Protein AF-A0A5M4AK27-F1 (afdb_monomer_lite)

pLDDT: mean 95.65, std 6.34, range [60.72, 98.75]

Secondary structure (DSSP, 8-state):
-------HHHHHHHHHHHHHHHHHT-HHHHHHHHHHHHHHHHHHHH-GGGSPP-

Radius of gyration: 12.73 Å; chains: 1; bounding box: 24×25×32 Å

Structure (mmCIF, N/CA/C/O backbone):
data_AF-A0A5M4AK27-F1
#
_entry.id   AF-A0A5M4AK27-F1
#
loop_
_atom_site.group_PDB
_atom_site.id
_atom_site.type_symbol
_atom_site.label_atom_id
_atom_site.label_alt_id
_atom_site.label_comp_id
_atom_site.label_asym_id
_atom_site.label_entity_id
_atom_site.label_seq_id
_atom_site.pdbx_PDB_ins_code
_atom_site.Cartn_x
_atom_site.Cartn_y
_atom_site.Cartn_z
_atom_site.occupancy
_atom_site.B_iso_or_equiv
_atom_site.auth_seq_id
_atom_site.auth_comp_id
_atom_site.auth_asym_id
_atom_site.auth_atom_id
_atom_site.pdbx_PDB_model_num
ATOM 1 N N . MET A 1 1 ? -5.596 -6.902 16.500 1.00 78.44 1 MET A N 1
ATOM 2 C CA . MET A 1 1 ? -5.283 -5.846 15.530 1.00 78.44 1 MET A CA 1
ATOM 3 C C . MET A 1 1 ? -6.583 -5.168 15.187 1.00 78.44 1 MET A C 1
ATOM 5 O O . MET A 1 1 ? -7.577 -5.863 14.986 1.00 78.44 1 MET A O 1
ATOM 9 N N . ALA A 1 2 ? -6.606 -3.847 15.247 1.00 89.69 2 ALA A N 1
ATOM 10 C CA . ALA A 1 2 ? -7.723 -3.059 14.776 1.00 89.69 2 ALA A CA 1
ATOM 11 C C . ALA A 1 2 ? -7.891 -3.278 13.270 1.00 89.69 2 ALA A C 1
ATOM 13 O O . ALA A 1 2 ? -6.917 -3.428 12.532 1.00 89.69 2 ALA A O 1
ATOM 14 N N . GLU A 1 3 ? -9.137 -3.311 12.819 1.00 93.81 3 GLU A N 1
ATOM 15 C CA . GLU A 1 3 ? -9.448 -3.413 11.398 1.00 93.81 3 GLU A CA 1
ATOM 16 C C . GLU A 1 3 ? -9.536 -2.010 10.793 1.00 93.81 3 GLU A C 1
ATOM 18 O O . GLU A 1 3 ? -10.225 -1.140 11.332 1.00 93.81 3 GLU A O 1
ATOM 23 N N . TYR A 1 4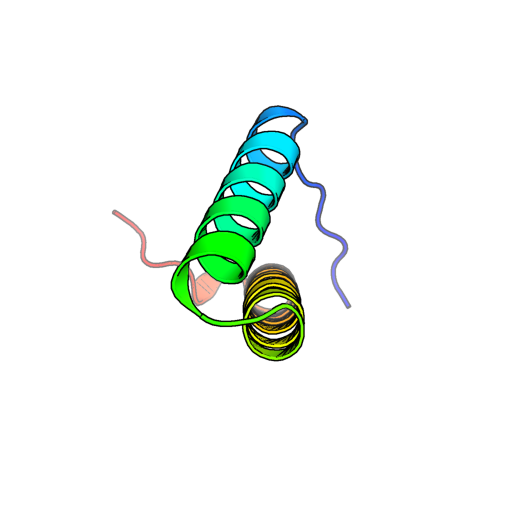 ? -8.894 -1.798 9.642 1.00 96.06 4 TYR A N 1
ATOM 24 C CA . TYR A 1 4 ? -9.097 -0.608 8.817 1.00 96.06 4 TYR A CA 1
ATOM 25 C C . TYR A 1 4 ? -9.737 -0.968 7.479 1.00 96.06 4 TYR A C 1
ATOM 27 O O . TYR A 1 4 ? -9.693 -2.107 7.014 1.00 96.06 4 TYR A O 1
ATOM 35 N N . LYS A 1 5 ? -10.363 0.028 6.853 1.00 96.94 5 LYS A N 1
ATOM 36 C CA . LYS A 1 5 ? -10.956 -0.099 5.522 1.00 96.94 5 LYS A CA 1
ATOM 37 C C . LYS A 1 5 ? -10.431 1.010 4.636 1.00 96.94 5 LYS A C 1
ATOM 39 O O . LYS A 1 5 ? -10.385 2.168 5.043 1.00 96.94 5 LYS A O 1
ATOM 44 N N . LEU A 1 6 ? -10.082 0.645 3.412 1.00 97.69 6 LEU A N 1
ATOM 45 C CA . LEU A 1 6 ? -9.721 1.596 2.376 1.00 97.69 6 LEU A CA 1
ATOM 46 C C . LEU A 1 6 ? -10.974 1.989 1.599 1.00 97.69 6 LEU A C 1
ATOM 48 O O . LEU A 1 6 ? -11.840 1.161 1.315 1.00 97.69 6 LEU A O 1
ATOM 52 N N . THR A 1 7 ? -11.074 3.269 1.258 1.00 98.44 7 THR A N 1
ATOM 53 C CA . THR A 1 7 ? -12.071 3.721 0.285 1.00 98.44 7 THR A CA 1
ATOM 54 C C . THR A 1 7 ? -11.641 3.289 -1.115 1.00 98.44 7 THR A C 1
ATOM 56 O O . THR A 1 7 ? -10.451 3.092 -1.358 1.00 98.44 7 THR A O 1
ATOM 59 N N . ASN A 1 8 ? -12.578 3.209 -2.062 1.00 98.44 8 ASN A N 1
ATOM 60 C CA . ASN A 1 8 ? -12.243 2.892 -3.457 1.00 98.44 8 ASN A CA 1
ATOM 61 C C . ASN A 1 8 ? -11.173 3.842 -4.018 1.00 98.44 8 ASN A C 1
ATOM 63 O O . ASN A 1 8 ? -10.239 3.393 -4.667 1.00 98.44 8 ASN A O 1
ATOM 67 N N . LYS A 1 9 ? -11.253 5.134 -3.675 1.00 98.50 9 LYS A N 1
ATOM 68 C CA . LYS A 1 9 ? -10.256 6.124 -4.086 1.00 98.50 9 LYS A CA 1
ATOM 69 C C . LYS A 1 9 ? -8.867 5.836 -3.506 1.00 98.50 9 LYS A C 1
ATOM 71 O O . LYS A 1 9 ? -7.888 5.914 -4.227 1.00 98.50 9 LYS A O 1
ATOM 76 N N . ALA A 1 10 ? -8.777 5.440 -2.235 1.00 98.19 10 ALA A N 1
ATOM 77 C CA . ALA A 1 10 ? -7.494 5.057 -1.642 1.00 98.19 10 ALA A CA 1
ATOM 78 C C . ALA A 1 10 ? -6.894 3.806 -2.315 1.00 98.19 10 ALA A C 1
ATOM 80 O O . ALA A 1 10 ? -5.680 3.706 -2.458 1.00 98.19 10 ALA A O 1
ATOM 81 N N . VAL A 1 11 ? -7.734 2.866 -2.762 1.00 98.19 11 VAL A N 1
ATOM 82 C CA . VAL A 1 11 ? -7.287 1.697 -3.539 1.00 98.19 11 VAL A CA 1
ATOM 83 C C . VAL A 1 11 ? -6.777 2.111 -4.925 1.00 98.19 11 VAL A C 1
ATOM 85 O O . VAL A 1 11 ? -5.741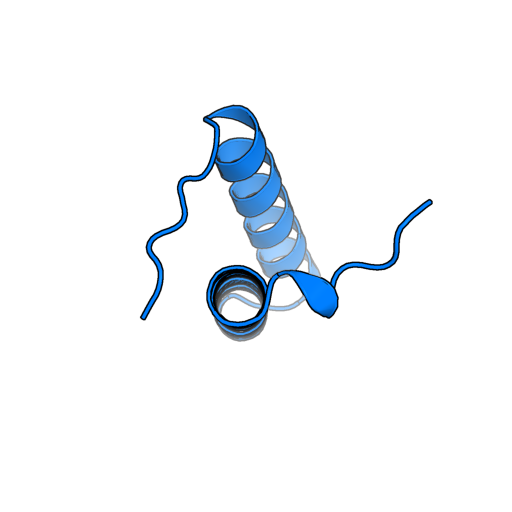 1.610 -5.365 1.00 98.19 11 VAL A O 1
ATOM 88 N N . GLU A 1 12 ? -7.459 3.041 -5.598 1.00 98.56 12 GLU A N 1
ATOM 89 C CA . GLU A 1 12 ? -7.002 3.627 -6.868 1.00 98.56 12 GLU A CA 1
ATOM 90 C C . GLU A 1 12 ? -5.655 4.346 -6.699 1.00 98.56 12 GLU A C 1
ATOM 92 O O . GLU A 1 12 ? -4.733 4.110 -7.480 1.00 98.56 12 GLU A O 1
ATOM 97 N N . ASP A 1 13 ? -5.506 5.150 -5.641 1.00 98.62 13 ASP A N 1
ATOM 98 C CA . ASP A 1 13 ? -4.264 5.863 -5.326 1.00 98.62 13 ASP A CA 1
ATOM 99 C C . ASP A 1 13 ? -3.103 4.880 -5.076 1.00 98.62 13 ASP A C 1
ATOM 101 O O . ASP A 1 13 ? -2.019 5.039 -5.641 1.00 98.62 13 ASP A O 1
ATOM 105 N N . LEU A 1 14 ? -3.326 3.822 -4.286 1.00 98.50 14 LEU A N 1
ATOM 106 C CA . LEU A 1 14 ? -2.324 2.777 -4.040 1.00 98.50 14 LEU A CA 1
ATOM 107 C C . LEU A 1 14 ? -1.925 2.034 -5.323 1.00 98.50 14 LEU A C 1
ATOM 109 O O . LEU A 1 14 ? -0.747 1.726 -5.508 1.00 98.50 14 LEU A O 1
ATOM 113 N N . SER A 1 15 ? -2.885 1.777 -6.215 1.00 98.38 15 SER A N 1
ATOM 114 C CA . SER A 1 15 ? -2.625 1.141 -7.514 1.00 98.38 15 SER A CA 1
ATOM 115 C C . SER A 1 15 ? -1.768 2.045 -8.402 1.00 98.38 15 SER A C 1
ATOM 117 O O . SER A 1 15 ? -0.758 1.603 -8.941 1.00 98.38 15 SER A O 1
ATOM 119 N N . GLY A 1 16 ? -2.091 3.342 -8.468 1.00 98.69 16 GLY A N 1
ATOM 120 C CA . GLY A 1 16 ? -1.297 4.322 -9.211 1.00 98.69 16 GLY A CA 1
ATOM 121 C C . GLY A 1 16 ? 0.129 4.485 -8.667 1.00 98.69 16 GLY A C 1
ATOM 122 O O . GLY A 1 16 ? 1.076 4.613 -9.446 1.00 98.69 16 GLY A O 1
ATOM 123 N N . ILE A 1 17 ? 0.309 4.433 -7.341 1.00 98.62 17 ILE A N 1
ATOM 124 C CA . ILE A 1 17 ? 1.636 4.429 -6.702 1.00 98.62 17 ILE A CA 1
ATOM 125 C C . ILE A 1 17 ? 2.428 3.179 -7.101 1.00 98.62 17 ILE A C 1
ATOM 127 O O . ILE A 1 17 ? 3.610 3.297 -7.444 1.00 98.62 17 ILE A O 1
ATOM 131 N N . TRP A 1 18 ? 1.803 1.998 -7.067 1.00 98.75 18 TRP A N 1
ATOM 132 C CA . TRP A 1 18 ? 2.455 0.751 -7.471 1.00 98.75 18 TRP A CA 1
ATOM 133 C C . TRP A 1 18 ? 2.871 0.806 -8.945 1.00 98.75 18 TRP A C 1
ATOM 135 O O . TRP A 1 18 ? 4.049 0.613 -9.238 1.00 98.75 18 TRP A O 1
ATOM 145 N N . ASP A 1 19 ? 1.961 1.189 -9.848 1.00 98.75 19 ASP A N 1
ATOM 146 C CA . ASP A 1 19 ? 2.224 1.274 -11.292 1.00 98.75 19 ASP A CA 1
ATOM 147 C C . ASP A 1 19 ? 3.368 2.240 -11.605 1.00 98.75 19 ASP A C 1
ATOM 149 O O . ASP A 1 19 ? 4.274 1.937 -12.387 1.00 98.75 19 ASP A O 1
ATOM 153 N N . TYR A 1 20 ? 3.368 3.417 -10.975 1.00 98.75 20 TYR A N 1
ATOM 154 C CA . TYR A 1 20 ? 4.464 4.368 -11.118 1.00 98.75 20 TY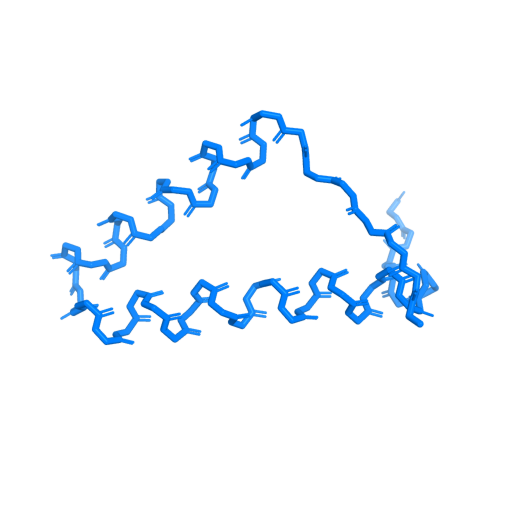R A CA 1
ATOM 155 C C . TYR A 1 20 ? 5.784 3.770 -10.619 1.00 98.75 20 TYR A C 1
ATOM 157 O O . TYR A 1 20 ? 6.820 3.917 -11.273 1.00 98.75 20 TYR A O 1
ATOM 165 N N . THR A 1 21 ? 5.757 3.072 -9.483 1.00 98.56 21 THR A N 1
ATOM 166 C CA . THR A 1 21 ? 6.964 2.502 -8.881 1.00 98.56 21 THR A CA 1
ATOM 167 C C . THR A 1 21 ? 7.534 1.359 -9.727 1.00 98.56 21 THR A C 1
ATOM 169 O O . THR A 1 21 ? 8.746 1.286 -9.945 1.00 98.56 21 THR A O 1
ATOM 172 N N . PHE A 1 22 ? 6.662 0.512 -10.271 1.00 98.50 22 PHE A N 1
ATOM 173 C CA . PHE A 1 22 ? 7.010 -0.556 -11.204 1.00 98.50 22 PHE A CA 1
ATOM 174 C C . PHE A 1 22 ? 7.692 0.004 -12.455 1.00 98.50 22 PHE A C 1
ATOM 176 O O . PHE A 1 22 ? 8.791 -0.424 -12.805 1.00 98.50 22 PHE A O 1
ATOM 183 N N . ASN A 1 23 ? 7.079 1.015 -13.080 1.00 98.56 23 ASN A N 1
ATOM 184 C CA . ASN A 1 23 ? 7.571 1.602 -14.327 1.00 98.56 23 ASN A CA 1
ATOM 185 C C . ASN A 1 23 ? 8.916 2.332 -14.179 1.00 98.56 23 ASN A C 1
ATOM 187 O O . ASN A 1 23 ? 9.676 2.408 -15.143 1.00 98.56 23 ASN A O 1
ATOM 191 N N . ASN A 1 24 ? 9.211 2.891 -13.001 1.00 98.56 24 ASN A N 1
ATOM 192 C CA . ASN A 1 24 ? 10.421 3.692 -12.783 1.00 98.56 24 ASN A CA 1
ATOM 193 C C . ASN A 1 24 ? 11.569 2.925 -12.112 1.00 98.56 24 ASN A C 1
ATOM 195 O O . ASN A 1 24 ? 12.722 3.329 -12.259 1.00 98.56 24 ASN A O 1
ATOM 199 N N . TRP A 1 25 ? 11.281 1.848 -11.374 1.00 98.31 25 TRP A N 1
ATOM 200 C CA . TRP A 1 25 ? 12.301 1.108 -10.626 1.00 98.31 25 TRP A CA 1
ATOM 201 C C . TRP A 1 25 ? 12.291 -0.391 -10.925 1.00 98.31 25 TRP A C 1
ATOM 203 O O . TRP A 1 25 ? 13.206 -0.880 -11.581 1.00 98.31 25 TRP A O 1
ATOM 213 N N . SER A 1 26 ? 11.325 -1.139 -10.387 1.00 98.44 26 SER A N 1
ATOM 214 C CA . SER A 1 26 ? 11.136 -2.577 -10.639 1.00 98.44 26 SER A CA 1
ATOM 215 C C . SER A 1 26 ? 9.872 -3.079 -9.940 1.00 98.44 26 SER A C 1
ATOM 217 O O . SER A 1 26 ? 9.425 -2.472 -8.967 1.00 98.44 26 SER A O 1
ATOM 219 N N . GLU A 1 27 ? 9.360 -4.231 -10.369 1.00 98.50 27 GLU A N 1
ATOM 220 C CA . GLU A 1 27 ? 8.284 -4.968 -9.685 1.00 98.50 27 GLU A CA 1
ATOM 221 C C . GLU A 1 27 ? 8.605 -5.232 -8.216 1.00 98.50 27 GLU A C 1
ATOM 223 O O . GLU A 1 27 ? 7.834 -4.858 -7.340 1.00 98.50 27 GLU A O 1
ATOM 228 N N . LEU A 1 28 ? 9.810 -5.734 -7.928 1.00 98.62 28 LEU A N 1
ATOM 229 C CA . LEU A 1 28 ? 10.245 -5.994 -6.555 1.00 98.62 28 LEU A CA 1
ATOM 230 C C . LEU A 1 28 ? 10.192 -4.734 -5.676 1.00 98.62 28 LEU A C 1
ATOM 232 O O . LEU A 1 28 ? 9.835 -4.801 -4.499 1.00 98.62 28 LEU A O 1
ATOM 236 N N . GLN A 1 29 ? 10.563 -3.580 -6.234 1.00 98.50 29 GLN A N 1
ATOM 237 C CA . GLN A 1 29 ? 10.509 -2.314 -5.510 1.00 98.50 29 GLN A CA 1
ATOM 238 C C . GLN A 1 29 ? 9.064 -1.839 -5.310 1.00 98.50 29 GLN A C 1
ATOM 240 O O . G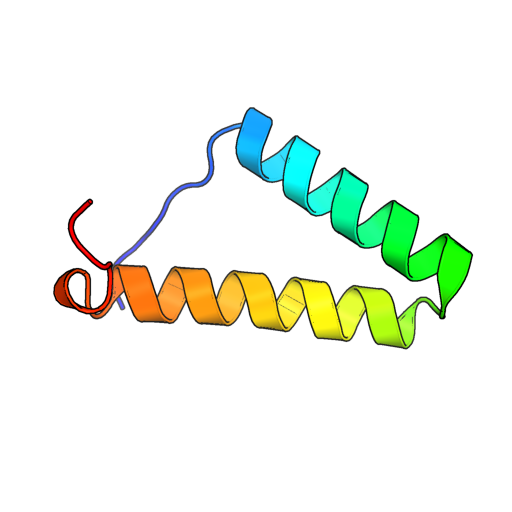LN A 1 29 ? 8.754 -1.308 -4.243 1.00 98.50 29 GLN A O 1
ATOM 245 N N . ALA A 1 30 ? 8.192 -2.045 -6.298 1.00 98.62 30 ALA A N 1
ATOM 246 C CA . ALA A 1 30 ? 6.774 -1.717 -6.209 1.00 98.62 30 ALA A CA 1
ATOM 247 C C . ALA A 1 30 ? 6.071 -2.558 -5.135 1.00 98.62 30 ALA A C 1
ATOM 249 O O . ALA A 1 30 ? 5.429 -1.997 -4.246 1.00 98.62 30 ALA A O 1
ATOM 250 N N . ASP A 1 31 ? 6.294 -3.873 -5.130 1.00 98.62 31 ASP A N 1
ATOM 251 C CA . ASP A 1 31 ? 5.733 -4.799 -4.141 1.00 98.62 31 ASP A CA 1
ATOM 252 C C . ASP A 1 31 ? 6.196 -4.476 -2.725 1.00 98.62 31 ASP A C 1
ATOM 254 O O . ASP A 1 31 ? 5.393 -4.412 -1.787 1.00 98.62 31 ASP A O 1
ATOM 258 N N . LYS A 1 32 ? 7.500 -4.217 -2.564 1.00 98.56 32 LYS A N 1
ATOM 259 C CA . LYS A 1 32 ? 8.069 -3.830 -1.273 1.00 98.56 32 LYS A CA 1
ATOM 260 C C . LYS A 1 32 ? 7.449 -2.532 -0.763 1.00 98.56 32 LYS A C 1
ATOM 262 O O . LYS A 1 32 ? 7.118 -2.436 0.416 1.00 98.56 32 LYS A O 1
ATOM 267 N N . TYR A 1 33 ? 7.315 -1.529 -1.628 1.00 98.38 33 TYR A N 1
ATOM 268 C CA . TYR A 1 33 ? 6.790 -0.228 -1.229 1.00 98.38 33 TYR A CA 1
ATOM 269 C C . TYR A 1 33 ? 5.292 -0.287 -0.912 1.00 98.38 33 TYR A C 1
ATOM 271 O O . TYR A 1 33 ? 4.853 0.276 0.085 1.00 98.38 33 TYR A O 1
ATOM 279 N N . TYR A 1 34 ? 4.518 -1.030 -1.700 1.00 98.31 34 TYR A N 1
ATOM 280 C CA . TYR A 1 34 ? 3.095 -1.251 -1.456 1.00 98.31 34 TYR A CA 1
ATOM 281 C C . TYR A 1 34 ? 2.844 -1.984 -0.136 1.00 98.31 34 TYR A C 1
ATOM 283 O O . TYR A 1 34 ? 2.013 -1.552 0.659 1.00 98.31 34 TYR A O 1
ATOM 291 N N . SER A 1 35 ? 3.620 -3.038 0.139 1.00 98.38 35 SER A N 1
ATOM 292 C CA . SER A 1 35 ? 3.541 -3.773 1.408 1.00 98.38 35 SER A CA 1
ATOM 293 C C . SER A 1 35 ? 3.837 -2.862 2.601 1.00 98.38 35 SER A C 1
ATOM 295 O O . SER A 1 35 ? 3.073 -2.846 3.561 1.00 98.38 35 SER A O 1
ATOM 297 N N . LEU A 1 36 ? 4.878 -2.025 2.499 1.00 98.44 36 LEU A N 1
ATOM 298 C CA . LEU A 1 36 ? 5.224 -1.045 3.532 1.00 98.44 36 LEU A CA 1
ATOM 299 C C . LEU A 1 36 ? 4.081 -0.051 3.802 1.00 98.44 36 LEU A C 1
ATOM 301 O O . LEU A 1 36 ? 3.822 0.288 4.953 1.00 98.44 36 LEU A O 1
ATOM 305 N N . LEU A 1 37 ? 3.386 0.424 2.765 1.00 98.19 37 LEU A N 1
ATOM 306 C CA . LEU A 1 37 ? 2.245 1.329 2.943 1.00 98.19 37 LEU A CA 1
ATOM 307 C C . LEU A 1 37 ? 1.098 0.655 3.708 1.00 98.19 37 LEU A C 1
ATOM 309 O O . LEU A 1 37 ? 0.519 1.274 4.599 1.00 98.19 37 LEU A O 1
ATOM 313 N N . LEU A 1 38 ? 0.795 -0.610 3.400 1.00 97.88 38 LEU A N 1
ATOM 314 C CA . LEU A 1 38 ? -0.243 -1.368 4.102 1.00 97.88 38 LEU A CA 1
ATOM 315 C C . LEU A 1 38 ? 0.125 -1.659 5.562 1.00 97.88 38 LEU A C 1
ATOM 317 O O . LEU A 1 38 ? -0.750 -1.590 6.426 1.00 97.88 38 LEU A O 1
ATOM 321 N N . GLU A 1 39 ? 1.398 -1.951 5.836 1.00 97.44 39 GLU A N 1
ATOM 322 C CA . GLU A 1 39 ? 1.923 -2.105 7.198 1.00 97.44 39 GLU A CA 1
ATOM 323 C C . GLU A 1 39 ? 1.757 -0.806 7.996 1.00 97.44 39 GLU A C 1
ATOM 325 O O . GLU A 1 39 ? 1.205 -0.827 9.090 1.00 97.44 39 GLU A O 1
ATOM 330 N N . ILE A 1 40 ? 2.105 0.347 7.415 1.00 96.19 40 ILE A N 1
ATOM 331 C CA . ILE A 1 40 ? 1.918 1.652 8.068 1.00 96.19 40 ILE A CA 1
ATOM 332 C C . ILE A 1 40 ? 0.431 1.943 8.327 1.00 96.19 40 ILE A C 1
ATOM 334 O O . ILE A 1 40 ? 0.077 2.455 9.389 1.00 96.19 40 ILE A O 1
ATOM 338 N N . CYS A 1 41 ? -0.465 1.620 7.386 1.00 96.44 41 CYS A N 1
ATOM 339 C CA . CYS A 1 41 ? -1.907 1.751 7.616 1.00 96.44 41 CYS A CA 1
ATOM 3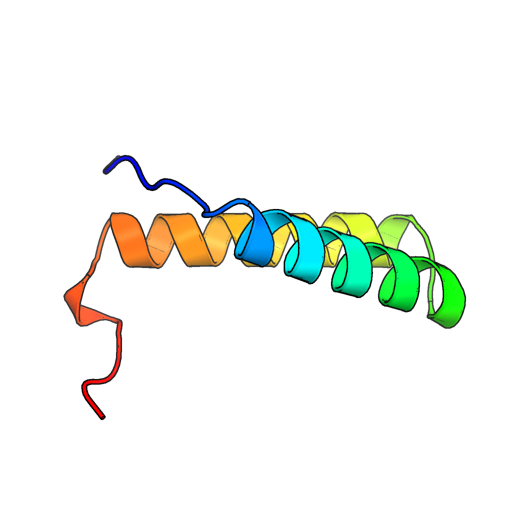40 C C . CYS A 1 41 ? -2.375 0.897 8.799 1.00 96.44 41 CYS A C 1
ATOM 342 O O . CYS A 1 41 ? -3.209 1.349 9.584 1.00 96.44 41 CYS A O 1
ATOM 344 N N . GLN A 1 42 ? -1.825 -0.309 8.938 1.00 97.00 42 GLN A N 1
ATOM 345 C CA . GLN A 1 42 ? -2.121 -1.190 10.056 1.00 97.00 42 GLN A CA 1
ATOM 346 C C . GLN A 1 42 ? -1.576 -0.635 11.379 1.00 97.00 42 GLN A C 1
ATOM 348 O O . GLN A 1 42 ? -2.318 -0.591 12.356 1.00 97.00 42 GLN A O 1
ATOM 353 N N . ASP A 1 43 ? -0.345 -0.122 11.394 1.00 96.12 43 ASP A N 1
ATOM 354 C CA . ASP A 1 43 ? 0.261 0.500 12.577 1.00 96.12 43 ASP A CA 1
ATOM 355 C C . ASP A 1 43 ? -0.552 1.705 13.072 1.00 96.12 43 ASP A C 1
ATOM 357 O O . ASP A 1 43 ? -0.748 1.869 14.278 1.00 96.12 43 ASP A O 1
ATOM 361 N N . ILE A 1 44 ? -1.069 2.527 12.150 1.00 95.38 44 ILE A N 1
ATOM 362 C CA . ILE A 1 44 ? -1.960 3.655 12.465 1.00 95.38 44 ILE A CA 1
ATOM 363 C C . ILE A 1 44 ? -3.319 3.156 12.966 1.00 95.38 44 ILE A C 1
ATOM 365 O O . ILE A 1 44 ? -3.883 3.745 13.883 1.00 95.38 44 ILE A O 1
ATOM 369 N N . ALA A 1 45 ? -3.865 2.088 12.382 1.00 95.88 45 ALA A N 1
ATOM 370 C CA . ALA A 1 45 ? -5.122 1.510 12.848 1.00 95.88 45 ALA A CA 1
ATOM 371 C C . ALA A 1 45 ? -4.993 0.974 14.282 1.00 95.88 45 ALA A C 1
ATOM 373 O O . ALA A 1 45 ? -5.894 1.171 15.097 1.00 95.88 45 ALA A O 1
ATOM 374 N N . ASP A 1 46 ? -3.867 0.324 14.586 1.00 96.50 46 ASP A N 1
ATOM 375 C CA . ASP A 1 46 ? -3.554 -0.207 15.910 1.00 96.50 46 ASP A CA 1
ATOM 376 C C . ASP A 1 46 ? -3.200 0.897 16.926 1.00 96.50 46 ASP A C 1
ATOM 378 O O . ASP A 1 46 ? -3.470 0.721 18.114 1.00 96.50 46 ASP A O 1
ATOM 382 N N . ASN A 1 47 ? -2.660 2.038 16.474 1.00 95.62 47 ASN A N 1
ATOM 383 C CA . ASN A 1 47 ? -2.251 3.175 17.313 1.00 95.62 47 ASN A CA 1
ATOM 384 C C . ASN A 1 47 ? -2.729 4.520 16.709 1.00 95.62 47 ASN A C 1
ATOM 386 O O . ASN A 1 47 ? -1.926 5.279 16.148 1.00 95.62 47 ASN A O 1
ATOM 390 N N . PRO A 1 48 ? -4.036 4.846 16.786 1.00 91.81 48 PRO A N 1
ATOM 391 C CA . PRO A 1 48 ? -4.616 6.012 16.106 1.00 91.81 48 PRO A CA 1
ATOM 392 C C . PRO A 1 48 ? -3.997 7.364 16.495 1.00 91.81 48 PRO A C 1
ATOM 394 O O . PRO A 1 48 ? -4.063 8.325 15.728 1.00 91.81 48 PRO A O 1
ATOM 397 N N . GLU A 1 49 ? -3.375 7.455 17.669 1.00 93.00 49 GLU A N 1
ATOM 398 C CA . GLU A 1 49 ? -2.679 8.636 18.182 1.00 93.00 49 GLU A CA 1
ATOM 399 C C . GLU A 1 49 ? -1.335 8.932 17.498 1.00 93.00 49 GLU A C 1
ATOM 401 O O . GLU A 1 49 ? -0.810 10.035 17.656 1.00 93.00 49 GLU A O 1
ATOM 406 N N . LEU A 1 50 ? -0.786 7.988 16.719 1.00 91.62 50 LEU A N 1
ATOM 407 C CA . LEU A 1 50 ? 0.389 8.237 15.872 1.00 91.62 50 LEU A CA 1
ATOM 408 C C . LEU A 1 50 ? 0.097 9.278 14.785 1.00 91.62 50 LEU A C 1
ATOM 410 O O . LEU A 1 50 ? 1.002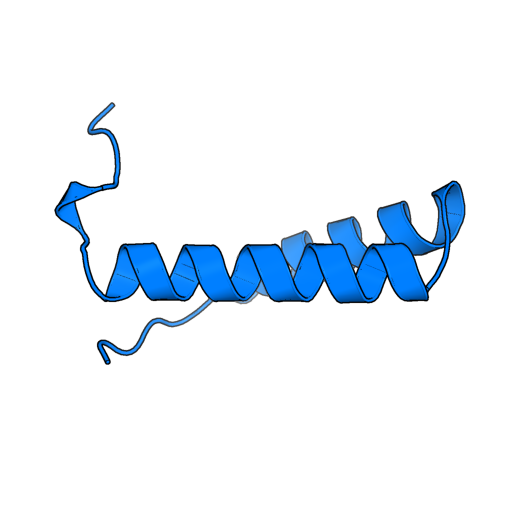 9.982 14.327 1.00 91.62 50 LEU A O 1
ATOM 414 N N . GLY A 1 51 ? -1.168 9.381 14.369 1.00 86.44 51 GLY A N 1
ATOM 415 C CA . GLY A 1 51 ? -1.622 10.391 13.430 1.00 86.44 51 GLY A CA 1
ATOM 416 C C . GLY A 1 51 ? -1.435 11.790 14.009 1.00 86.44 51 GLY A C 1
ATOM 417 O O . GLY A 1 51 ? -2.025 12.152 15.026 1.00 86.44 51 GLY A O 1
ATOM 418 N N . LYS A 1 52 ? -0.632 12.621 13.339 1.00 88.56 52 LYS A N 1
ATOM 419 C CA . LYS A 1 52 ? -0.514 14.027 13.722 1.00 88.56 52 LYS A CA 1
ATOM 420 C C . LYS A 1 52 ? -1.849 14.732 13.466 1.00 88.56 52 LYS A C 1
ATOM 422 O O . LYS A 1 52 ? -2.303 14.789 12.326 1.00 88.56 52 LYS A O 1
ATOM 427 N N . ASN A 1 53 ? -2.424 15.325 14.509 1.00 82.44 53 ASN A N 1
ATOM 428 C CA . ASN A 1 53 ? -3.536 16.260 14.355 1.00 82.44 53 ASN A CA 1
ATOM 429 C C . ASN A 1 53 ? -3.032 17.517 13.629 1.00 82.44 53 ASN A C 1
ATOM 431 O O . ASN A 1 53 ? -2.057 18.137 14.070 1.00 82.44 53 ASN A O 1
ATOM 435 N N . VAL A 1 54 ? -3.664 17.845 12.502 1.00 60.72 54 VAL A N 1
ATOM 436 C CA . VAL A 1 54 ? -3.391 19.045 11.693 1.00 60.72 54 VAL A CA 1
ATOM 437 C C . VAL A 1 54 ? -4.462 20.087 11.963 1.00 60.72 54 VAL A C 1
ATOM 439 O O . VAL A 1 54 ? -5.645 19.691 12.044 1.00 60.72 54 VAL A O 1
#

Foldseek 3Di:
DADDDDDPVNVVVLVVQLVVQCVPPHNVRSVVVSVVVVVVVVVCRVPVVVDDDD

Sequence (54 aa):
MAEYKLTNKAVEDLSGIWDYTFNNWSELQADKYYSLLLEICQDIADNPELGKNV